Protein AF-A0AA42ZXL3-F1 (afdb_monomer)

pLDDT: mean 76.25, std 12.81, range [51.59, 95.5]

Radius of gyration: 31.12 Å; Cα contacts (8 Å, |Δi|>4): 38; chains: 1; bounding box: 71×33×84 Å

Structure (mmCIF, N/CA/C/O backbone):
data_AF-A0AA42ZXL3-F1
#
_entry.id   AF-A0AA42ZXL3-F1
#
loop_
_atom_site.group_PDB
_atom_site.id
_atom_site.type_symbol
_atom_site.label_atom_id
_atom_site.label_alt_id
_atom_site.label_comp_id
_atom_site.label_asym_id
_atom_site.label_entity_id
_atom_site.label_seq_id
_atom_site.pdbx_PDB_ins_code
_atom_site.Cartn_x
_atom_site.Cartn_y
_atom_site.Cartn_z
_atom_site.occupancy
_atom_site.B_iso_or_equiv
_atom_site.auth_seq_id
_atom_site.auth_comp_id
_atom_site.auth_asym_id
_atom_site.auth_atom_id
_atom_site.pdbx_PDB_model_num
ATOM 1 N N . MET A 1 1 ? 52.064 -13.583 -48.455 1.00 55.16 1 MET A N 1
ATOM 2 C CA . MET A 1 1 ? 50.877 -12.756 -48.126 1.00 55.16 1 MET A CA 1
ATOM 3 C C . MET A 1 1 ? 50.019 -13.333 -46.984 1.00 55.16 1 MET A C 1
ATOM 5 O O . MET A 1 1 ? 48.879 -12.923 -46.833 1.00 55.16 1 MET A O 1
ATOM 9 N N . ASN A 1 2 ? 50.558 -14.195 -46.104 1.00 58.38 2 ASN A N 1
ATOM 10 C CA . ASN A 1 2 ? 49.738 -14.918 -45.107 1.00 58.38 2 ASN A CA 1
ATOM 11 C C . ASN A 1 2 ? 49.839 -14.349 -43.675 1.00 58.38 2 ASN A C 1
ATOM 13 O O . ASN A 1 2 ? 49.130 -14.800 -42.783 1.00 58.38 2 ASN A O 1
ATOM 17 N N . SER A 1 3 ? 50.722 -13.367 -43.443 1.00 56.59 3 SER A N 1
ATOM 18 C CA . SER A 1 3 ? 50.987 -12.817 -42.102 1.00 56.59 3 SER A CA 1
ATOM 19 C C . SER A 1 3 ? 49.989 -11.720 -41.697 1.00 56.59 3 SER A C 1
ATOM 21 O O . SER A 1 3 ? 49.487 -11.722 -40.577 1.00 56.59 3 SER A O 1
ATOM 23 N N . LEU A 1 4 ? 49.609 -10.835 -42.632 1.00 59.19 4 LEU A N 1
ATOM 24 C CA . LEU A 1 4 ? 48.628 -9.768 -42.372 1.00 59.19 4 LEU A CA 1
ATOM 25 C C . LEU A 1 4 ? 47.220 -10.313 -42.085 1.00 59.19 4 LEU A C 1
ATOM 27 O O . LEU A 1 4 ? 46.565 -9.852 -41.154 1.00 59.19 4 LEU A O 1
ATOM 31 N N . ALA A 1 5 ? 46.782 -11.331 -42.834 1.00 60.59 5 ALA A N 1
ATOM 32 C CA . ALA A 1 5 ? 45.485 -11.971 -42.615 1.00 60.59 5 ALA A CA 1
ATOM 33 C C . ALA A 1 5 ? 45.420 -12.675 -41.248 1.00 60.59 5 ALA A C 1
ATOM 35 O O . ALA A 1 5 ? 44.423 -12.570 -40.539 1.00 60.59 5 ALA A O 1
ATOM 36 N N . ARG A 1 6 ? 46.516 -13.323 -40.828 1.00 65.56 6 ARG A N 1
ATOM 37 C CA . ARG A 1 6 ? 46.603 -14.000 -39.527 1.00 65.56 6 ARG A CA 1
ATOM 38 C C . ARG A 1 6 ? 46.516 -13.014 -38.360 1.00 65.56 6 ARG A C 1
ATOM 40 O O . ARG A 1 6 ? 45.814 -13.282 -37.391 1.00 65.56 6 ARG A O 1
ATOM 47 N N . ASN A 1 7 ? 47.163 -11.856 -38.478 1.00 69.75 7 ASN A N 1
ATOM 48 C CA . ASN A 1 7 ? 47.131 -10.822 -37.442 1.00 69.75 7 ASN A CA 1
ATOM 49 C C . ASN A 1 7 ? 45.752 -10.152 -37.322 1.00 69.75 7 ASN A C 1
ATOM 51 O O . ASN A 1 7 ? 45.323 -9.848 -36.212 1.00 69.75 7 ASN A O 1
ATOM 55 N N . SER A 1 8 ? 45.034 -9.980 -38.436 1.00 69.69 8 SER A N 1
ATOM 56 C CA . SER A 1 8 ? 43.664 -9.445 -38.443 1.00 69.69 8 SER A CA 1
ATOM 57 C C . SER A 1 8 ? 42.653 -10.400 -37.793 1.00 69.69 8 SER A C 1
ATOM 59 O O . SER A 1 8 ? 41.785 -9.963 -37.033 1.00 69.69 8 SER A O 1
ATOM 61 N N . VAL A 1 9 ? 42.807 -11.710 -38.010 1.00 77.31 9 VAL A N 1
ATOM 62 C CA . VAL A 1 9 ? 41.969 -12.732 -37.362 1.00 77.31 9 VAL A CA 1
ATOM 63 C C . VAL A 1 9 ? 42.214 -12.763 -35.855 1.00 77.31 9 VAL A C 1
ATOM 65 O O . VAL A 1 9 ? 41.256 -12.768 -35.089 1.00 77.31 9 VAL A O 1
ATOM 68 N N . ILE A 1 10 ? 43.476 -12.704 -35.415 1.00 80.31 10 ILE A N 1
ATOM 69 C CA . ILE A 1 10 ? 43.813 -12.677 -33.982 1.00 80.31 10 ILE A CA 1
ATOM 70 C C . ILE A 1 10 ? 43.201 -11.444 -33.304 1.00 80.31 10 ILE A C 1
ATOM 72 O O . ILE A 1 10 ? 42.591 -11.580 -32.248 1.00 80.31 10 ILE A O 1
ATOM 76 N N . PHE A 1 11 ? 43.286 -10.271 -33.938 1.00 80.50 11 PHE A N 1
ATOM 77 C CA . PHE A 1 11 ? 42.664 -9.041 -33.434 1.00 80.50 11 PHE A CA 1
ATOM 78 C C . PHE A 1 11 ? 41.139 -9.139 -33.330 1.00 80.50 11 PHE A C 1
ATOM 80 O O . PHE A 1 11 ? 40.534 -8.641 -32.386 1.00 80.50 11 PHE A O 1
ATOM 87 N N . SER A 1 12 ? 40.505 -9.796 -34.297 1.00 78.56 12 SER A N 1
ATOM 88 C CA . SER A 1 12 ? 39.052 -9.974 -34.291 1.00 78.56 12 SER A CA 1
ATOM 89 C C . SER 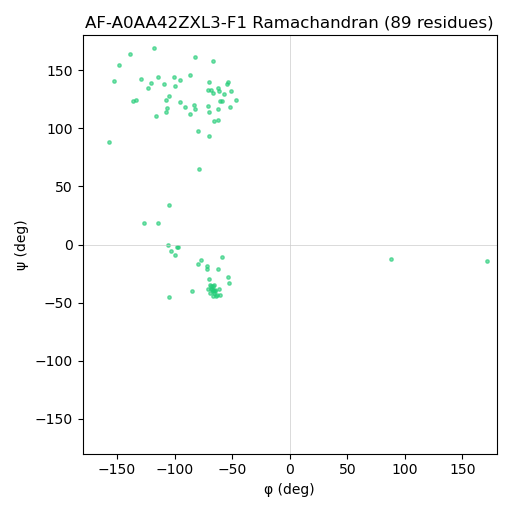A 1 12 ? 38.622 -10.921 -33.167 1.00 78.56 12 SER A C 1
ATOM 91 O O . SER A 1 12 ? 37.662 -10.648 -32.451 1.00 78.56 12 SER A O 1
ATOM 93 N N . VAL A 1 13 ? 39.373 -12.005 -32.955 1.00 83.69 13 VAL A N 1
ATOM 94 C CA . VAL A 1 13 ? 39.097 -12.986 -31.897 1.00 83.69 13 VAL A CA 1
ATOM 95 C C . VAL A 1 13 ? 39.285 -12.380 -30.504 1.00 83.69 13 VAL A C 1
ATOM 97 O O . VAL A 1 13 ? 38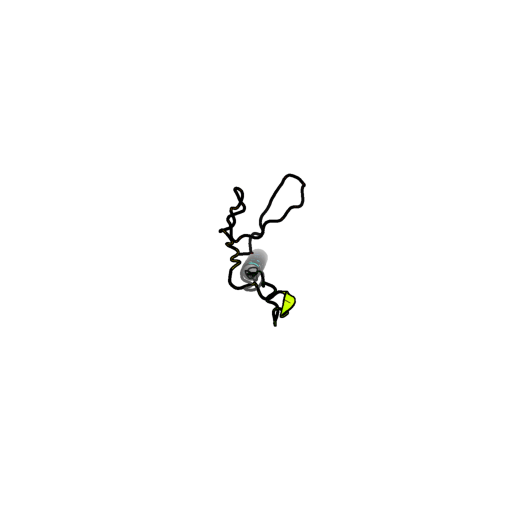.463 -12.645 -29.626 1.00 83.69 13 VAL A O 1
ATOM 100 N N . THR A 1 14 ? 40.305 -11.540 -30.289 1.00 83.06 14 THR A N 1
ATOM 101 C CA . THR A 1 14 ? 40.524 -10.867 -28.996 1.00 83.06 14 THR A CA 1
ATOM 102 C C . THR A 1 14 ? 39.427 -9.855 -28.675 1.00 83.06 14 THR A C 1
ATOM 104 O O . THR A 1 14 ? 38.964 -9.806 -27.539 1.00 83.06 14 THR A O 1
ATOM 107 N N . ILE A 1 15 ? 38.944 -9.094 -29.662 1.00 80.88 15 ILE A N 1
ATOM 108 C CA . ILE A 1 15 ? 37.826 -8.154 -29.468 1.00 80.88 15 ILE A CA 1
ATOM 109 C C . ILE A 1 15 ? 36.541 -8.909 -29.110 1.00 80.88 15 ILE A C 1
ATOM 111 O O . ILE A 1 15 ? 35.845 -8.534 -28.168 1.00 80.88 15 ILE A O 1
ATOM 115 N N . ILE A 1 16 ? 36.245 -10.005 -29.815 1.00 79.56 16 ILE A N 1
ATOM 116 C CA . ILE A 1 16 ? 35.058 -10.828 -29.549 1.00 79.56 16 ILE A CA 1
ATOM 117 C C . ILE A 1 16 ? 35.121 -11.446 -28.145 1.00 79.56 16 ILE A C 1
ATOM 119 O O . ILE A 1 16 ? 34.134 -11.405 -27.413 1.00 79.56 16 ILE A O 1
ATOM 123 N N . THR A 1 17 ? 36.277 -11.968 -27.726 1.00 77.31 17 THR A N 1
ATOM 124 C CA . THR A 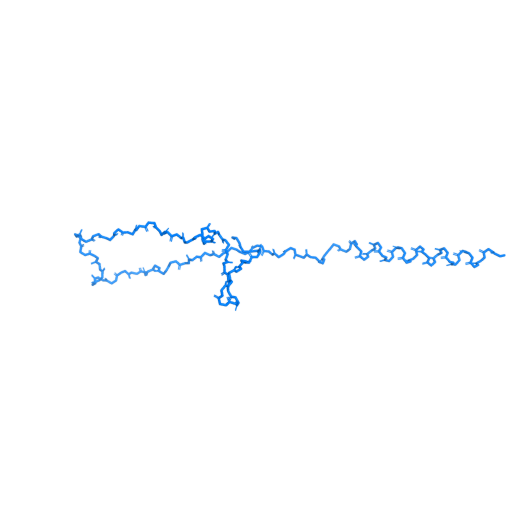1 17 ? 36.433 -12.528 -26.371 1.00 77.31 17 THR A CA 1
ATOM 125 C C . THR A 1 17 ? 36.315 -11.465 -25.278 1.00 77.31 17 THR A C 1
ATOM 127 O O . THR A 1 17 ? 35.723 -11.752 -24.240 1.00 77.31 17 THR A O 1
ATOM 130 N N . LEU A 1 18 ? 36.787 -10.236 -25.517 1.00 76.69 18 LEU A N 1
ATOM 131 C CA . LEU A 1 18 ? 36.634 -9.113 -24.584 1.00 76.69 18 LEU A CA 1
ATOM 132 C C . LEU A 1 18 ? 35.166 -8.667 -24.431 1.00 76.69 18 LEU A C 1
ATOM 134 O O . LEU A 1 18 ? 34.729 -8.299 -23.343 1.00 76.69 18 LEU A O 1
ATOM 138 N N . LEU A 1 19 ? 34.387 -8.718 -25.515 1.00 72.62 19 LEU A N 1
ATOM 139 C CA . LEU A 1 19 ? 32.958 -8.391 -25.492 1.00 72.62 19 LEU A CA 1
ATOM 140 C C . LEU A 1 19 ? 32.134 -9.464 -24.764 1.00 72.62 19 LEU A C 1
ATOM 142 O O . LEU A 1 19 ? 31.219 -9.132 -24.011 1.00 72.62 19 LEU A O 1
ATOM 146 N N . ILE A 1 20 ? 32.478 -10.746 -24.929 1.00 72.75 20 ILE A N 1
ATOM 147 C CA . ILE A 1 20 ? 31.775 -11.851 -24.257 1.00 72.75 20 ILE A CA 1
ATOM 148 C C . ILE A 1 20 ? 32.024 -11.825 -22.741 1.00 72.75 20 ILE A C 1
ATOM 150 O O . ILE A 1 20 ? 31.096 -12.054 -21.964 1.00 72.75 20 ILE A O 1
ATOM 154 N N . THR A 1 21 ? 33.239 -11.496 -22.290 1.00 65.50 21 THR A N 1
ATOM 155 C CA . THR A 1 21 ? 33.540 -11.384 -20.852 1.00 65.50 21 THR A CA 1
ATOM 156 C C . THR A 1 21 ? 32.873 -10.172 -20.199 1.00 65.50 21 THR A C 1
ATOM 158 O O . THR A 1 21 ? 32.488 -10.261 -19.035 1.00 65.50 21 THR A O 1
ATOM 161 N N . ALA A 1 22 ? 32.642 -9.081 -20.938 1.00 61.94 22 ALA A N 1
ATOM 162 C CA . ALA A 1 22 ? 31.917 -7.911 -20.436 1.00 61.94 22 ALA A CA 1
ATOM 163 C C . ALA A 1 22 ? 30.419 -8.184 -20.189 1.00 61.94 22 ALA A C 1
ATOM 165 O O . ALA A 1 22 ? 29.858 -7.692 -19.212 1.00 61.94 22 ALA A O 1
ATOM 166 N N . CYS A 1 23 ? 29.775 -9.006 -21.025 1.00 61.59 23 CYS A N 1
ATOM 167 C CA . CYS A 1 23 ? 28.380 -9.417 -20.823 1.00 61.59 23 CYS A CA 1
ATOM 168 C C . CYS A 1 23 ? 28.213 -10.542 -19.787 1.00 61.59 23 CYS A C 1
ATOM 170 O O . CYS A 1 23 ? 27.102 -10.777 -19.317 1.00 61.59 23 CYS A O 1
ATOM 172 N N . GLY A 1 24 ? 29.297 -11.241 -19.444 1.00 54.59 24 GLY A N 1
ATOM 173 C CA . GLY A 1 24 ? 29.279 -12.406 -18.564 1.00 54.59 24 GLY A CA 1
ATOM 174 C C . GLY A 1 24 ? 29.616 -12.133 -17.100 1.00 54.59 24 GLY A C 1
ATOM 175 O O . GLY A 1 24 ? 29.586 -13.087 -16.329 1.00 54.59 24 GLY A O 1
ATOM 176 N N . LEU A 1 25 ? 29.952 -10.896 -16.698 1.00 57.22 25 LEU A N 1
ATOM 177 C CA . LEU A 1 25 ? 30.296 -10.594 -15.301 1.00 57.22 25 LEU A CA 1
ATOM 178 C C . LEU A 1 25 ? 29.063 -10.803 -14.393 1.00 57.22 25 LEU A C 1
ATOM 180 O O . LEU A 1 25 ? 28.156 -9.961 -14.380 1.00 57.22 25 LEU A O 1
ATOM 184 N N . PRO A 1 26 ? 29.006 -11.881 -13.589 1.00 51.59 26 PRO A N 1
ATOM 185 C CA . PRO A 1 26 ? 27.908 -12.102 -12.668 1.00 51.59 26 PRO A CA 1
ATOM 186 C C . PRO A 1 26 ? 28.170 -11.213 -11.451 1.00 51.59 26 PRO A C 1
ATOM 188 O O . PRO A 1 26 ? 28.984 -11.541 -10.591 1.00 51.59 26 PRO A O 1
ATOM 191 N N . GLY A 1 27 ? 27.540 -10.039 -11.404 1.00 53.59 27 GLY A N 1
ATOM 192 C CA . GLY A 1 27 ? 27.733 -9.127 -10.272 1.00 53.59 27 GLY A CA 1
ATOM 193 C C . GLY A 1 27 ? 27.150 -7.719 -10.383 1.00 53.59 27 GLY A C 1
ATOM 194 O O . GLY A 1 27 ? 27.036 -7.060 -9.355 1.00 53.59 27 GLY A O 1
ATOM 195 N N . SER A 1 28 ? 26.738 -7.245 -11.566 1.00 56.03 28 SER A N 1
ATOM 196 C CA . SER A 1 28 ? 26.335 -5.833 -11.746 1.00 56.03 28 SER A CA 1
ATOM 197 C C . SER A 1 28 ? 24.824 -5.586 -11.860 1.00 56.03 28 SER A C 1
ATOM 199 O O . SER A 1 28 ? 24.368 -4.692 -12.565 1.00 56.03 28 SER A O 1
ATOM 201 N N . SER A 1 29 ? 24.017 -6.368 -11.152 1.00 55.19 29 SER A N 1
ATOM 202 C CA . SER A 1 29 ? 22.690 -5.914 -10.739 1.00 55.19 29 SER A CA 1
ATOM 203 C C . SER A 1 29 ? 22.281 -6.739 -9.535 1.00 55.19 29 SER A C 1
ATOM 205 O O . SER A 1 29 ? 21.696 -7.815 -9.657 1.00 55.19 29 SER A O 1
ATOM 207 N N . LYS A 1 30 ? 22.646 -6.278 -8.336 1.00 55.25 30 LYS A N 1
ATOM 208 C CA . LYS A 1 30 ? 21.898 -6.723 -7.164 1.00 55.25 30 LYS A CA 1
ATOM 209 C C . LYS A 1 30 ? 20.482 -6.212 -7.391 1.00 55.25 30 LYS A C 1
ATOM 211 O O . LYS A 1 30 ? 20.269 -5.004 -7.327 1.00 55.25 30 LYS A O 1
ATOM 216 N N . ALA A 1 31 ? 19.557 -7.115 -7.713 1.00 57.06 31 ALA A N 1
ATOM 217 C CA . ALA A 1 31 ? 18.139 -6.799 -7.720 1.00 57.06 31 ALA A CA 1
ATOM 218 C C . ALA A 1 31 ? 17.836 -6.050 -6.418 1.00 57.06 31 ALA A C 1
ATOM 220 O O . ALA A 1 31 ? 18.210 -6.521 -5.338 1.00 57.06 31 ALA A O 1
ATOM 221 N N . THR A 1 32 ? 17.269 -4.849 -6.529 1.00 61.72 32 THR A N 1
ATOM 222 C CA . THR A 1 32 ? 16.923 -4.028 -5.372 1.00 61.72 32 THR A CA 1
ATOM 223 C C . THR A 1 32 ? 16.103 -4.891 -4.424 1.00 61.72 32 THR A C 1
ATOM 225 O O . THR A 1 32 ? 15.064 -5.429 -4.807 1.00 61.72 32 THR A O 1
ATOM 228 N N . VAL A 1 33 ? 16.623 -5.108 -3.215 1.00 67.81 33 VAL A N 1
ATOM 229 C CA . VAL A 1 33 ? 15.966 -5.959 -2.222 1.00 67.81 33 VAL A CA 1
ATOM 230 C C . VAL A 1 33 ? 14.605 -5.341 -1.928 1.00 67.81 33 VAL A C 1
ATOM 232 O O . VAL A 1 33 ? 14.539 -4.168 -1.561 1.00 67.81 33 VAL A O 1
ATOM 235 N N . LYS A 1 34 ? 13.529 -6.114 -2.108 1.00 72.31 34 LYS A N 1
ATOM 236 C CA . LYS A 1 34 ? 12.183 -5.679 -1.730 1.00 72.31 34 LYS A CA 1
ATOM 237 C C . LYS A 1 34 ? 12.175 -5.372 -0.233 1.00 72.31 34 LYS A C 1
ATOM 239 O O . LYS A 1 34 ? 12.544 -6.228 0.571 1.00 72.31 34 LYS A O 1
ATOM 244 N N . GLN A 1 35 ? 11.796 -4.151 0.128 1.00 79.19 35 GLN A N 1
ATOM 245 C CA . GLN A 1 35 ? 11.685 -3.724 1.523 1.00 79.19 35 GLN A CA 1
ATOM 246 C C . GLN A 1 35 ? 10.211 -3.607 1.891 1.00 79.19 35 GLN A C 1
ATOM 248 O O . GLN A 1 35 ? 9.485 -2.861 1.233 1.00 79.19 35 GLN A O 1
ATOM 253 N N . ALA A 1 36 ? 9.821 -4.315 2.951 1.00 82.88 36 ALA A N 1
ATOM 254 C CA . ALA A 1 36 ? 8.494 -4.245 3.546 1.00 82.88 36 ALA A CA 1
ATOM 255 C C . ALA A 1 36 ? 8.523 -3.332 4.778 1.00 82.88 36 ALA A C 1
ATOM 257 O O . ALA A 1 36 ? 9.432 -3.422 5.610 1.00 82.88 36 ALA A O 1
ATOM 258 N N . TYR A 1 37 ? 7.514 -2.474 4.909 1.00 85.69 37 TYR A N 1
ATOM 259 C CA . TYR A 1 37 ? 7.353 -1.566 6.043 1.00 85.69 37 TYR A CA 1
ATOM 260 C C . TYR A 1 37 ? 6.035 -1.848 6.752 1.00 85.69 37 TYR A C 1
ATOM 262 O O . TYR A 1 37 ? 5.007 -2.050 6.113 1.00 85.69 37 TYR A O 1
ATOM 270 N N . VAL A 1 38 ? 6.059 -1.825 8.083 1.00 88.38 38 VAL A N 1
ATOM 271 C CA . VAL A 1 38 ? 4.875 -2.059 8.915 1.00 88.38 38 VAL A CA 1
ATOM 272 C C . VAL A 1 38 ? 4.663 -0.855 9.821 1.00 88.38 38 VAL A C 1
ATOM 274 O O . VAL A 1 38 ? 5.606 -0.364 10.443 1.00 88.38 38 VAL A O 1
ATOM 277 N N . LEU A 1 39 ? 3.417 -0.388 9.912 1.00 87.25 39 LEU A N 1
ATOM 278 C CA . LEU A 1 39 ? 3.035 0.634 10.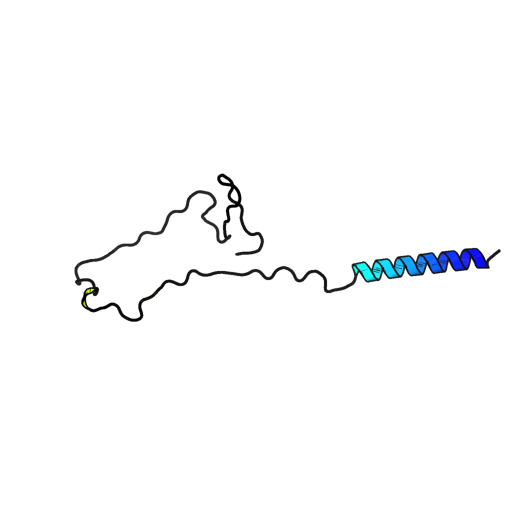880 1.00 87.25 39 LEU A CA 1
ATOM 279 C C . LEU A 1 39 ? 3.059 0.024 12.282 1.00 87.25 39 LEU A C 1
ATOM 281 O O . LEU A 1 39 ? 2.261 -0.856 12.602 1.00 87.25 39 LEU A O 1
ATOM 285 N N . GLN A 1 40 ? 3.972 0.496 13.126 1.00 88.56 40 GLN A N 1
ATOM 286 C CA . GLN A 1 40 ? 3.972 0.136 14.538 1.00 88.56 40 GLN A CA 1
ATOM 287 C C . GLN A 1 40 ? 2.966 1.020 15.273 1.00 88.56 40 GLN A C 1
ATOM 289 O O . GLN A 1 40 ? 3.116 2.241 15.330 1.00 88.56 40 GLN A O 1
ATOM 294 N N . GLY A 1 41 ? 1.924 0.403 15.828 1.00 82.88 41 GLY A N 1
ATOM 295 C CA . GLY A 1 41 ? 1.015 1.092 16.733 1.00 82.88 41 GLY A CA 1
ATOM 296 C C . GLY A 1 41 ? 1.748 1.473 18.017 1.00 82.88 41 GLY A C 1
ATOM 297 O O . GLY A 1 41 ? 2.404 0.631 18.631 1.00 82.88 41 GLY A O 1
ATOM 298 N N . ALA A 1 42 ? 1.629 2.730 18.442 1.00 78.19 42 ALA A N 1
ATOM 299 C CA . ALA A 1 42 ? 2.083 3.142 19.763 1.00 78.19 42 ALA A CA 1
ATOM 300 C C . ALA A 1 42 ? 1.145 2.525 20.808 1.00 78.19 42 ALA A C 1
ATOM 302 O O . ALA A 1 42 ? 0.083 3.071 21.100 1.00 78.19 42 ALA A O 1
ATOM 303 N N . GLN A 1 43 ? 1.508 1.359 21.337 1.00 72.31 43 GLN A N 1
ATOM 304 C CA . GLN A 1 43 ? 0.785 0.769 22.452 1.00 72.31 43 GLN A CA 1
ATOM 305 C C . GLN A 1 43 ? 1.372 1.335 23.751 1.00 72.31 43 GLN A C 1
ATOM 307 O O . GLN A 1 43 ? 2.539 1.070 24.047 1.00 72.31 43 GLN A O 1
ATOM 312 N N . PRO A 1 44 ? 0.623 2.150 24.515 1.00 73.12 44 PRO A N 1
ATOM 313 C CA . PRO A 1 44 ? 1.115 2.632 25.795 1.00 73.12 44 PRO A CA 1
ATOM 314 C C . PRO A 1 44 ? 1.372 1.433 26.717 1.00 73.12 44 PRO A C 1
ATOM 316 O O . PRO A 1 44 ? 0.533 0.540 26.833 1.00 73.12 44 PRO A O 1
ATOM 319 N N . SER A 1 45 ? 2.542 1.410 27.360 1.00 73.06 45 SER A N 1
ATOM 320 C CA . SER A 1 45 ? 2.968 0.339 28.276 1.00 73.06 45 SER A CA 1
ATOM 321 C C . SER A 1 45 ? 2.063 0.208 29.505 1.00 73.06 45 SER A C 1
ATOM 323 O O . SER A 1 45 ? 2.000 -0.854 30.121 1.00 73.06 45 SER A O 1
ATOM 325 N N . SER A 1 46 ? 1.330 1.269 29.835 1.00 68.88 46 SER A N 1
ATOM 326 C CA . SER A 1 46 ? 0.231 1.271 30.790 1.00 68.88 46 SER A CA 1
ATOM 327 C C . SER A 1 46 ? -0.766 2.373 30.428 1.00 68.88 46 SER A C 1
ATOM 329 O O . SER A 1 46 ? -0.386 3.468 30.010 1.00 68.88 46 SER A O 1
ATOM 331 N N . ILE A 1 47 ? -2.060 2.083 30.566 1.00 70.00 47 ILE A N 1
ATOM 332 C CA . ILE A 1 47 ? -3.111 3.101 30.490 1.00 70.00 47 ILE A CA 1
ATOM 333 C C . ILE A 1 47 ? -3.183 3.731 31.889 1.00 70.00 47 ILE A C 1
ATOM 335 O O . ILE A 1 47 ? -3.430 2.999 32.845 1.00 70.00 47 ILE A O 1
ATOM 339 N N . PRO A 1 48 ? -2.952 5.046 32.054 1.00 72.81 48 PRO A N 1
ATOM 340 C CA . PRO A 1 48 ? -3.121 5.712 33.343 1.00 72.81 48 PRO A CA 1
ATOM 341 C C . PRO A 1 48 ? -4.520 5.448 33.911 1.00 72.81 48 PRO A C 1
ATOM 343 O O . PRO A 1 48 ? -5.488 5.538 33.160 1.00 72.81 48 PRO A O 1
ATOM 346 N N . ASP A 1 49 ? -4.662 5.222 35.221 1.00 66.81 49 ASP A N 1
ATOM 347 C CA . ASP A 1 49 ? -5.957 4.894 35.861 1.00 66.81 49 ASP A CA 1
ATOM 348 C C . ASP A 1 49 ? -7.085 5.897 35.554 1.00 66.81 49 ASP A C 1
ATOM 350 O O . ASP A 1 49 ? -8.259 5.546 35.504 1.00 66.81 49 ASP A O 1
ATOM 354 N N . ARG A 1 50 ? -6.738 7.161 35.277 1.00 66.50 50 ARG A N 1
ATOM 355 C CA . ARG A 1 50 ? -7.691 8.215 34.874 1.00 66.50 50 ARG A CA 1
ATOM 356 C C . ARG A 1 50 ? -8.245 8.055 33.452 1.00 66.50 50 ARG A C 1
ATOM 358 O O . ARG A 1 50 ? -9.247 8.681 33.123 1.00 66.50 50 ARG A O 1
ATOM 365 N N . LEU A 1 51 ? -7.573 7.268 32.618 1.00 65.69 51 LEU A N 1
ATOM 366 C CA . LEU A 1 51 ? -7.930 6.943 31.236 1.00 65.69 51 LEU A CA 1
ATOM 367 C C . LEU A 1 51 ? -8.477 5.516 31.105 1.00 65.69 51 LEU A C 1
ATOM 369 O O . LEU A 1 51 ? -8.842 5.117 30.000 1.00 65.69 51 LEU A O 1
ATOM 373 N N . VAL A 1 52 ? -8.551 4.756 32.207 1.00 66.19 52 VAL A N 1
ATOM 374 C CA . VAL A 1 52 ? -9.212 3.449 32.226 1.00 66.19 52 VAL A CA 1
ATOM 375 C C . VAL A 1 52 ? -10.687 3.678 31.887 1.00 66.19 52 VAL A C 1
ATOM 377 O O . VAL A 1 52 ? -11.381 4.394 32.619 1.00 66.19 52 VAL A O 1
ATOM 380 N N . PRO A 1 53 ? -11.181 3.130 30.762 1.00 64.56 53 PRO A N 1
ATOM 381 C CA . PRO A 1 53 ? -12.559 3.329 30.351 1.00 64.56 53 PRO A CA 1
ATOM 382 C C . PRO A 1 53 ? -13.493 2.863 31.465 1.00 64.56 53 PRO A C 1
ATOM 384 O O . PRO A 1 53 ? -13.361 1.747 31.970 1.00 64.56 53 PRO A O 1
ATOM 387 N N . LYS A 1 54 ? -14.458 3.706 31.852 1.00 71.00 54 LYS A N 1
ATOM 388 C CA . LYS A 1 54 ? -15.558 3.247 32.708 1.00 71.00 54 LYS A CA 1
ATOM 389 C C . LYS A 1 54 ? -16.212 2.041 32.016 1.00 71.00 54 LYS A C 1
ATOM 391 O O . LYS A 1 54 ? -16.433 2.115 30.807 1.00 71.00 54 LYS A O 1
ATOM 396 N N . PRO A 1 55 ? -16.576 0.974 32.748 1.00 67.12 55 PRO A N 1
ATOM 397 C CA . PRO A 1 55 ? -16.982 -0.319 32.177 1.00 67.12 55 PRO A CA 1
ATOM 398 C C . PRO A 1 55 ? -18.199 -0.264 31.236 1.00 67.12 55 PRO A C 1
ATOM 400 O O . PRO A 1 55 ? -18.481 -1.230 30.538 1.00 67.12 55 PRO A O 1
ATOM 403 N N . CYS A 1 56 ? -18.909 0.865 31.188 1.00 69.94 56 CYS A N 1
ATOM 404 C CA . CYS A 1 56 ? -20.089 1.064 30.354 1.00 69.94 56 CYS A CA 1
ATOM 405 C C . CYS A 1 56 ? -19.814 1.791 29.024 1.00 69.94 56 CYS A C 1
ATOM 407 O O . CYS A 1 56 ? -20.754 2.000 28.260 1.00 69.94 56 CYS A O 1
ATOM 409 N N . LEU A 1 57 ? -18.578 2.220 28.739 1.00 74.25 57 LEU A N 1
ATOM 410 C CA . LEU A 1 57 ? -18.244 2.935 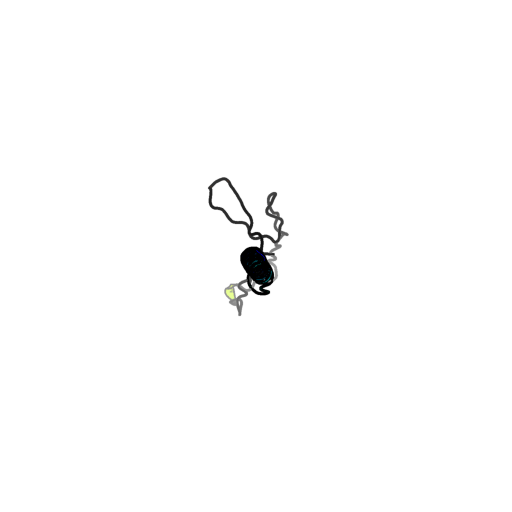27.504 1.00 74.25 57 LEU A CA 1
ATOM 411 C C . LEU A 1 57 ? -17.432 2.031 26.571 1.00 74.25 57 LEU A C 1
ATOM 413 O O . LEU A 1 57 ? -16.292 1.685 26.869 1.00 74.25 57 LEU A O 1
ATOM 417 N N . SER A 1 58 ? -18.016 1.675 25.428 1.00 79.12 58 SER A N 1
ATOM 418 C CA . SER A 1 58 ? -17.322 0.952 24.362 1.00 79.12 58 SER A CA 1
ATOM 419 C C . SER A 1 58 ? -17.093 1.872 23.166 1.00 79.12 58 SER A C 1
ATOM 421 O O . SER A 1 58 ? -17.970 2.648 22.786 1.00 79.12 58 SER A O 1
ATOM 423 N N . LEU A 1 59 ? -15.900 1.789 22.578 1.00 82.06 59 LEU A N 1
ATOM 424 C CA . LEU A 1 59 ? -15.583 2.431 21.309 1.00 82.06 59 LEU A CA 1
ATOM 425 C C . LEU A 1 59 ? -15.516 1.350 20.237 1.00 82.06 59 LEU A C 1
ATOM 427 O O . LEU A 1 59 ? -14.666 0.463 20.289 1.00 82.06 59 LEU A O 1
ATOM 431 N N . ARG A 1 60 ? -16.405 1.434 19.251 1.00 88.31 60 ARG A N 1
ATOM 432 C CA . ARG A 1 60 ? -16.336 0.588 18.064 1.00 88.31 60 ARG A CA 1
ATOM 433 C C . ARG A 1 60 ? -15.518 1.304 16.997 1.00 88.31 60 ARG A C 1
ATOM 435 O O . ARG A 1 60 ? -15.922 2.360 16.525 1.00 88.31 60 ARG A O 1
ATOM 442 N N . VAL A 1 61 ? -14.406 0.700 16.594 1.00 89.50 61 VAL A N 1
ATOM 443 C CA . VAL A 1 61 ? -13.622 1.141 15.435 1.00 89.50 61 VAL A CA 1
ATOM 444 C C . VAL A 1 61 ? -14.070 0.323 14.226 1.00 89.50 61 VAL A C 1
ATOM 446 O O . VAL A 1 61 ? -14.063 -0.907 14.273 1.00 89.50 61 VAL A O 1
ATOM 449 N N . SER A 1 62 ? -14.529 0.989 13.168 1.00 94.31 62 SER A N 1
ATOM 450 C CA . SER A 1 62 ? -14.884 0.339 11.905 1.00 94.31 62 SER A CA 1
ATOM 451 C C . SER A 1 62 ? -13.649 0.096 11.041 1.00 94.31 62 SER A C 1
ATOM 453 O O . SER A 1 62 ? -12.607 0.725 11.228 1.00 94.31 62 SER A O 1
ATOM 455 N N . GLN A 1 63 ? -13.772 -0.805 10.066 1.00 93.25 63 GLN A N 1
ATOM 456 C CA . GLN A 1 63 ? -12.738 -0.982 9.053 1.00 93.25 63 GLN A CA 1
ATOM 457 C C . GLN A 1 63 ? -12.578 0.321 8.246 1.00 93.25 63 GLN A C 1
ATOM 459 O O . GLN A 1 63 ? -13.593 0.919 7.880 1.00 93.25 63 GLN A O 1
ATOM 464 N N . PRO A 1 64 ? -11.344 0.789 7.989 1.00 91.69 64 PRO A N 1
ATOM 465 C CA . PRO A 1 64 ? -11.128 1.973 7.170 1.00 91.69 64 PRO A CA 1
ATOM 466 C C . PRO A 1 64 ? -11.474 1.690 5.704 1.00 91.69 64 PRO A C 1
ATOM 468 O O . PRO A 1 64 ? -11.135 0.634 5.168 1.00 91.69 64 PRO A O 1
ATOM 471 N N . GLU A 1 65 ? -12.106 2.660 5.050 1.00 95.50 65 GLU A N 1
ATOM 472 C CA . GLU A 1 65 ? -12.322 2.659 3.603 1.00 95.50 65 GLU A CA 1
ATOM 473 C C . GLU A 1 65 ? -11.214 3.459 2.911 1.00 95.50 65 GLU A C 1
ATOM 475 O O . GLU A 1 65 ? -10.758 4.485 3.420 1.00 95.50 65 GLU A O 1
ATOM 480 N N . SER A 1 66 ? -10.764 2.987 1.749 1.00 93.31 66 SER A N 1
ATOM 481 C CA . SER A 1 66 ? -9.722 3.647 0.958 1.00 93.31 66 SER A CA 1
ATOM 482 C C . SER A 1 66 ? -10.281 4.153 -0.368 1.00 93.31 66 SER A C 1
ATOM 484 O O . SER A 1 66 ? -11.143 3.525 -0.982 1.00 93.31 66 SER A O 1
ATOM 486 N N . ALA A 1 67 ? -9.778 5.304 -0.820 1.00 91.94 67 ALA A N 1
ATOM 487 C CA . ALA A 1 67 ? -10.099 5.831 -2.141 1.00 91.94 67 ALA A CA 1
ATOM 488 C C . ALA A 1 67 ? -9.513 4.931 -3.253 1.00 91.94 67 ALA A C 1
ATOM 490 O O . ALA A 1 67 ? -8.537 4.207 -3.013 1.00 91.94 67 ALA A O 1
ATOM 491 N N . PRO A 1 68 ? -10.054 4.985 -4.486 1.00 89.12 68 PRO A N 1
ATOM 492 C CA . PRO A 1 68 ? -9.506 4.238 -5.614 1.00 89.12 68 P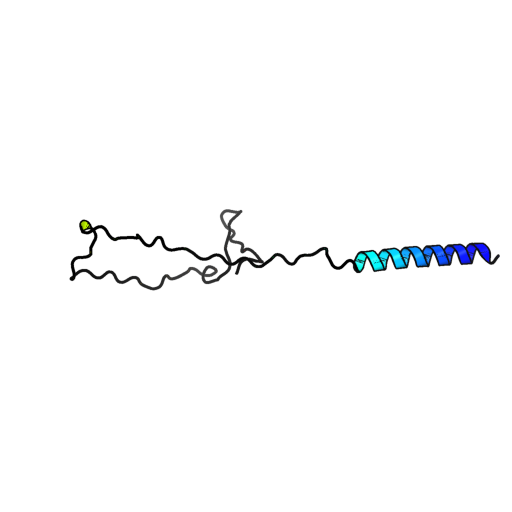RO A CA 1
ATOM 493 C C . PRO A 1 68 ? -7.997 4.470 -5.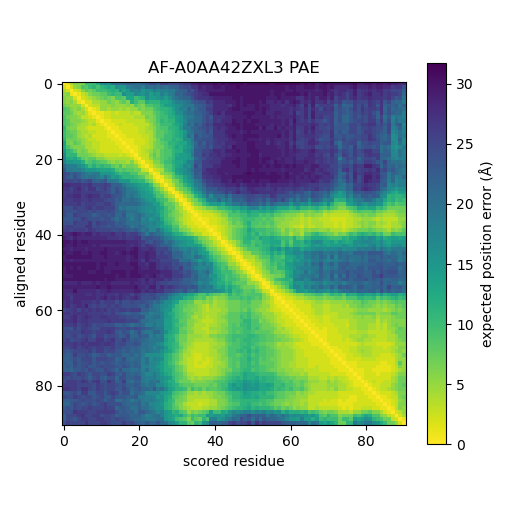775 1.00 89.12 68 PRO A C 1
ATOM 495 O O . PRO A 1 68 ? -7.525 5.603 -5.730 1.00 89.12 68 PRO A O 1
ATOM 498 N N . GLY A 1 69 ? -7.237 3.384 -5.931 1.00 86.88 69 GLY A N 1
ATOM 499 C CA . GLY A 1 69 ? -5.773 3.419 -6.025 1.00 86.88 69 GLY A CA 1
ATOM 500 C C . GLY A 1 69 ? -5.026 3.353 -4.685 1.00 86.88 69 GLY A C 1
ATOM 501 O O . GLY A 1 69 ? -3.828 3.086 -4.688 1.00 86.88 69 GLY A O 1
ATOM 502 N N . PHE A 1 70 ? -5.692 3.514 -3.539 1.00 90.62 70 PHE A N 1
ATOM 503 C CA . PHE A 1 70 ? -5.049 3.417 -2.217 1.00 90.62 70 PHE A CA 1
ATOM 504 C C . PHE A 1 70 ? -5.264 2.069 -1.518 1.00 90.62 70 PHE A C 1
ATOM 506 O O . PHE A 1 70 ? -4.599 1.791 -0.525 1.00 90.62 70 PHE A O 1
ATOM 513 N N . ASN A 1 71 ? -6.134 1.205 -2.052 1.00 90.88 71 ASN A N 1
ATOM 514 C CA . ASN A 1 71 ? -6.285 -0.174 -1.580 1.00 90.88 71 ASN A CA 1
ATOM 515 C C . ASN A 1 71 ? -5.164 -1.074 -2.131 1.00 90.88 71 ASN A C 1
ATOM 517 O O . ASN A 1 71 ? -5.394 -1.939 -2.977 1.00 90.88 71 ASN A O 1
ATOM 521 N N . THR A 1 72 ? -3.925 -0.803 -1.734 1.00 88.19 72 THR A N 1
ATOM 522 C CA . THR A 1 72 ? -2.737 -1.515 -2.210 1.00 88.19 72 THR A CA 1
ATOM 523 C C . THR A 1 72 ? -1.675 -1.576 -1.121 1.00 88.19 72 THR A C 1
ATOM 525 O O . THR A 1 72 ? -1.619 -0.716 -0.247 1.00 88.19 72 THR A O 1
ATOM 528 N N . VAL A 1 73 ? -0.812 -2.588 -1.195 1.00 87.25 73 VAL A N 1
ATOM 529 C CA . VAL A 1 73 ? 0.381 -2.708 -0.339 1.00 87.25 73 VAL A CA 1
ATOM 530 C C . VAL A 1 73 ? 1.517 -1.785 -0.791 1.00 87.25 73 VAL A C 1
ATOM 532 O O . VAL A 1 73 ? 2.474 -1.555 -0.060 1.00 87.25 73 VAL A O 1
ATOM 535 N N . ARG A 1 74 ? 1.409 -1.219 -2.000 1.00 87.12 74 ARG A N 1
ATOM 536 C CA . ARG A 1 74 ? 2.426 -0.324 -2.550 1.00 87.12 74 ARG A CA 1
ATOM 537 C C . ARG A 1 74 ? 2.430 1.012 -1.831 1.00 87.12 74 ARG A C 1
ATOM 539 O O . ARG A 1 74 ? 1.404 1.680 -1.716 1.00 87.12 74 ARG A O 1
ATOM 546 N N . MET A 1 75 ? 3.624 1.460 -1.470 1.00 88.62 75 MET A N 1
ATOM 547 C CA . MET A 1 75 ? 3.815 2.801 -0.940 1.00 88.62 75 MET A CA 1
ATOM 548 C C . MET A 1 75 ? 3.625 3.839 -2.055 1.00 88.62 75 MET A C 1
ATOM 550 O O . MET A 1 75 ? 4.347 3.837 -3.057 1.00 88.62 75 MET A O 1
ATOM 554 N N . ALA A 1 76 ? 2.637 4.714 -1.878 1.00 91.50 76 ALA A N 1
ATOM 555 C CA . ALA A 1 76 ? 2.366 5.824 -2.782 1.00 91.50 76 ALA A CA 1
ATOM 556 C C . ALA A 1 76 ? 3.217 7.048 -2.405 1.00 91.50 76 ALA A C 1
ATOM 558 O O . ALA A 1 76 ? 3.452 7.309 -1.224 1.00 91.50 76 ALA A O 1
ATOM 559 N N . TYR A 1 77 ? 3.646 7.825 -3.395 1.00 91.19 77 TYR A N 1
ATOM 560 C CA . TYR A 1 77 ? 4.345 9.093 -3.197 1.00 91.19 77 TYR A CA 1
ATOM 561 C C . TYR A 1 77 ? 3.854 10.148 -4.192 1.00 91.19 77 TYR A C 1
ATOM 563 O O . TYR A 1 77 ? 3.205 9.842 -5.194 1.00 91.19 77 TYR A O 1
ATOM 571 N N . ARG A 1 78 ? 4.160 11.414 -3.897 1.00 93.56 78 ARG A N 1
ATOM 572 C CA . ARG A 1 78 ? 3.750 12.559 -4.708 1.00 93.56 78 ARG A CA 1
ATOM 573 C C . ARG A 1 78 ? 4.901 13.537 -4.891 1.00 93.56 78 ARG A C 1
ATOM 575 O O . ARG A 1 78 ? 5.431 14.037 -3.904 1.00 93.56 78 ARG A O 1
ATOM 582 N N . ILE A 1 79 ? 5.237 13.826 -6.146 1.00 93.00 79 ILE A N 1
ATOM 583 C CA . ILE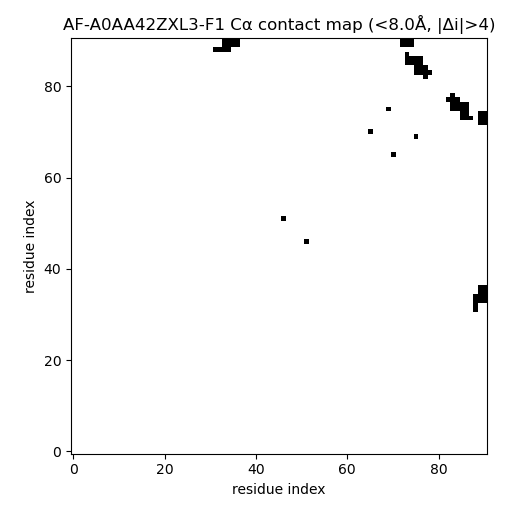 A 1 79 ? 6.198 14.877 -6.521 1.00 93.00 79 ILE A CA 1
ATOM 584 C C . ILE A 1 79 ? 5.444 16.093 -7.070 1.00 93.00 79 ILE A C 1
ATOM 586 O O . ILE A 1 79 ? 5.705 17.222 -6.665 1.00 93.00 79 ILE A O 1
ATOM 590 N N . GLU A 1 80 ? 4.463 15.860 -7.942 1.00 94.81 80 GLU A N 1
ATOM 591 C CA . GLU A 1 80 ? 3.614 16.900 -8.526 1.00 94.81 80 GLU A CA 1
ATOM 592 C C . GLU A 1 80 ? 2.253 16.950 -7.810 1.00 94.81 80 GLU A C 1
ATOM 594 O O . GLU A 1 80 ? 1.710 15.901 -7.468 1.00 94.81 80 GLU A O 1
ATOM 599 N N . PRO A 1 81 ? 1.631 18.128 -7.616 1.00 90.75 81 PRO A N 1
ATOM 600 C CA . PRO A 1 81 ? 0.411 18.267 -6.810 1.00 90.75 81 PRO A CA 1
ATOM 601 C C . PRO A 1 81 ? -0.752 17.335 -7.193 1.00 90.75 81 PRO A C 1
ATOM 603 O O . PRO A 1 81 ? -1.484 16.881 -6.310 1.00 90.75 81 PRO A O 1
ATOM 606 N N . ASN A 1 82 ? -0.881 17.017 -8.485 1.00 91.50 82 ASN A N 1
ATOM 607 C CA . ASN A 1 82 ? -2.013 16.285 -9.060 1.00 91.50 82 ASN A CA 1
ATOM 608 C C . ASN A 1 82 ? -1.631 14.903 -9.607 1.00 91.50 82 ASN A C 1
ATOM 610 O O . ASN A 1 82 ? -2.365 14.340 -10.418 1.00 91.50 82 ASN A O 1
ATOM 614 N N . ARG A 1 83 ? -0.486 14.356 -9.189 1.00 90.19 83 ARG A N 1
ATOM 615 C CA . ARG A 1 83 ? -0.009 13.056 -9.655 1.00 90.19 83 ARG A CA 1
ATOM 616 C C . ARG A 1 83 ? 0.455 12.196 -8.490 1.00 90.19 83 ARG A C 1
ATOM 618 O O . ARG A 1 83 ? 1.326 12.595 -7.726 1.00 90.19 83 ARG A O 1
ATOM 625 N N . MET A 1 84 ? -0.119 11.004 -8.390 1.00 89.50 84 MET A N 1
ATOM 626 C CA . MET A 1 84 ? 0.320 9.972 -7.458 1.00 89.50 84 MET A CA 1
ATOM 627 C C . MET A 1 84 ? 1.079 8.907 -8.237 1.00 89.50 84 MET A C 1
ATOM 629 O O . MET A 1 84 ? 0.564 8.378 -9.221 1.00 89.50 84 MET A O 1
ATOM 633 N N . ASP A 1 85 ? 2.282 8.587 -7.782 1.00 91.88 85 ASP A N 1
ATOM 634 C CA . ASP A 1 85 ? 3.074 7.471 -8.286 1.00 91.88 85 ASP A CA 1
ATOM 635 C C . ASP A 1 85 ? 3.317 6.467 -7.143 1.00 91.88 85 ASP A C 1
ATOM 637 O O . ASP A 1 85 ? 3.031 6.738 -5.973 1.00 91.88 85 ASP A O 1
ATOM 641 N N . TYR A 1 86 ? 3.832 5.283 -7.477 1.00 89.12 86 TYR A N 1
ATOM 642 C CA . TYR A 1 86 ? 4.086 4.207 -6.517 1.00 89.12 86 TYR A CA 1
ATOM 643 C C . TYR A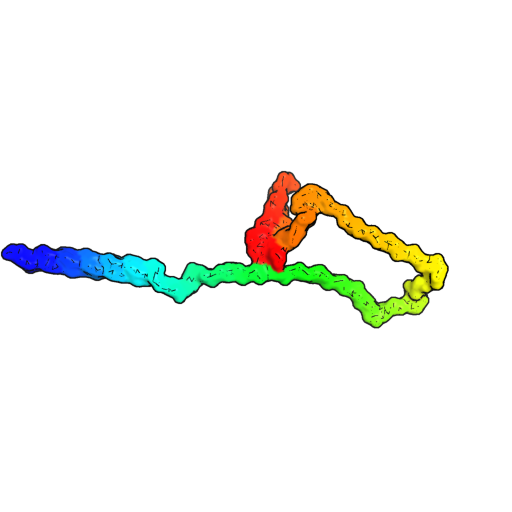 1 86 ? 5.510 3.705 -6.666 1.00 89.12 86 TYR A C 1
ATOM 645 O O . TYR A 1 86 ? 6.023 3.580 -7.780 1.00 89.12 86 TYR A O 1
ATOM 653 N N . PHE A 1 87 ? 6.147 3.370 -5.550 1.00 86.00 87 PHE A N 1
ATOM 654 C CA . PHE A 1 87 ? 7.464 2.758 -5.610 1.00 86.00 87 PHE A CA 1
ATOM 655 C C . PHE A 1 87 ? 7.386 1.347 -6.207 1.00 86.00 87 PHE A C 1
ATOM 657 O O . PHE A 1 87 ? 6.557 0.532 -5.810 1.00 86.00 87 PHE A O 1
ATOM 664 N N . ALA A 1 88 ? 8.282 1.043 -7.148 1.00 73.38 88 ALA A N 1
ATOM 665 C CA . ALA A 1 88 ? 8.281 -0.232 -7.868 1.00 73.38 88 ALA A CA 1
ATOM 666 C C . ALA A 1 88 ? 8.721 -1.441 -7.015 1.00 73.38 88 ALA A C 1
ATOM 668 O O . ALA A 1 88 ? 8.409 -2.574 -7.371 1.00 73.38 88 ALA A O 1
ATOM 669 N N . TYR A 1 89 ? 9.440 -1.210 -5.908 1.00 67.50 89 TYR A N 1
ATOM 670 C CA . TYR A 1 89 ? 10.105 -2.260 -5.117 1.00 67.50 89 TYR A CA 1
ATOM 671 C C . TYR A 1 89 ? 9.748 -2.245 -3.619 1.00 67.50 89 TYR A C 1
ATOM 673 O O . TYR A 1 89 ? 10.471 -2.829 -2.810 1.00 67.50 89 TYR A O 1
ATOM 681 N N . HIS A 1 90 ? 8.643 -1.594 -3.247 1.00 57.16 90 HIS A N 1
ATOM 682 C CA . HIS A 1 90 ? 8.113 -1.608 -1.881 1.00 57.16 90 HIS A CA 1
ATOM 683 C C . HIS A 1 90 ? 6.739 -2.288 -1.889 1.00 57.16 90 HIS A C 1
ATOM 685 O O . HIS A 1 90 ? 5.790 -1.753 -2.467 1.00 57.16 90 HIS A O 1
ATOM 691 N N . GLU A 1 91 ? 6.677 -3.482 -1.297 1.00 54.81 91 GLU A N 1
ATOM 692 C CA . GLU A 1 91 ? 5.486 -4.327 -1.113 1.00 54.81 91 GLU A CA 1
ATOM 693 C C . GLU A 1 91 ? 5.417 -4.803 0.339 1.00 54.81 91 GLU A C 1
ATOM 695 O O . GLU A 1 91 ? 6.501 -5.031 0.929 1.00 54.81 91 GLU A O 1
#

Solvent-accessible surface area (backbone atoms only — not comparable to full-atom values): 6329 Å² total; per-residue (Å²): 135,68,64,68,60,51,54,53,51,53,53,51,52,52,53,53,53,55,54,53,53,68,76,60,60,89,76,89,70,78,72,78,73,72,49,70,85,79,90,77,77,89,72,71,95,63,76,55,79,92,67,54,71,58,94,87,65,82,83,85,81,74,85,86,86,67,61,94,90,58,83,56,74,50,50,71,48,70,88,50,100,91,46,80,49,64,51,95,51,35,82

Sequence (91 aa):
MNSLARNSVIFSVTIITLLITACGLPGSSKATVKQAYVLQGAQPSSIPDRLVPKPCLSLRVSQPESAPGFNTVRMAYRIEPNRMDYFAYHE

Secondary structure (DSSP, 8-state):
--HHHHHHHHHHHHHHHHHHHHH--TTS--PPPP----------SS--GGGSPPTT---PPPPPP--TTTSSSSPEE-SSTT--EE-TT--

Mean predicted aligned error: 15.79 Å

Foldseek 3Di:
DVPVVVVVVVVVVVVVVVVVVVVPPPDPDPPDAQDEDDDDDPDPPDDPPVRPDDPPDDDDDDDDDDDPPPPDQWDWDDDDPPDIDTDPRYD